Protein AF-A0A0D8XXN3-F1 (afdb_monomer_lite)

Secondary structure (DSSP, 8-state):
----S------TTSEEE-SPPTTT-PPPEEE------TT--------PPPPPTT--HHHHHHHHHHHHHHHHHHHHHHHHHHHHHHHHHHHHHHHHHHH-TTPPPPHHHHHHHHHHHHHHHHHHHHHHHHHHHHHHHT--

InterPro domains:
  IPR018796 Cytochrome c oxidase assembly factor 8 [PF10231] (43-130)
  IPR018796 Cytochrome c oxidase assembly factor 8 [PTHR31107] (9-130)

Sequence (140 aa):
MDMPEEYVRTDRRYDWVGPPHPISKIRPIKHVFCIATPYCEVQILQVTLRRVHNESDLERRYREAREDLNRWNSEFWAKHNTLFHAKKTEFIQKRKNEIGRIGQISSSDLSIFYKEFLDSQHANLMAYNKLNVNLENLND

Organism: Dictyocaulus viviparus (NCBI:txid29172)

pLDDT: mean 78.02, std 18.65, range [35.78, 97.62]

Radius of gyration: 20.74 Å; chains: 1; bounding box: 47×29×58 Å

Structure (mmCIF, N/CA/C/O backbone):
data_AF-A0A0D8XXN3-F1
#
_entry.id   AF-A0A0D8XXN3-F1
#
loop_
_atom_site.group_PDB
_atom_site.id
_atom_site.type_symbol
_atom_site.label_atom_id
_atom_site.label_alt_id
_atom_site.label_comp_id
_atom_site.label_asym_id
_atom_site.label_entity_id
_atom_site.label_seq_id
_atom_site.pdbx_PDB_ins_code
_atom_site.Cartn_x
_atom_site.Cartn_y
_atom_site.Cartn_z
_atom_site.occupancy
_atom_site.B_iso_or_equiv
_atom_site.auth_seq_id
_atom_site.auth_comp_id
_atom_site.auth_asym_id
_atom_site.auth_atom_id
_atom_site.pdbx_PDB_model_num
ATOM 1 N N . MET A 1 1 ? -19.001 23.094 -6.187 1.00 35.78 1 MET A N 1
ATOM 2 C CA . MET A 1 1 ? -18.955 23.188 -7.660 1.00 35.78 1 MET A CA 1
ATOM 3 C C . MET A 1 1 ? -18.214 21.942 -8.101 1.00 35.78 1 MET A C 1
ATOM 5 O O . MET A 1 1 ? -16.993 21.955 -8.168 1.00 35.78 1 MET A O 1
ATOM 9 N N . ASP A 1 2 ? -18.950 20.834 -8.191 1.00 44.00 2 ASP A N 1
ATOM 10 C CA . ASP A 1 2 ? -18.390 19.505 -8.430 1.00 44.00 2 ASP A CA 1
ATOM 11 C C . ASP A 1 2 ? -18.136 19.336 -9.923 1.00 44.00 2 ASP A C 1
ATOM 13 O O . ASP A 1 2 ? -19.064 19.332 -10.731 1.00 44.00 2 ASP A O 1
ATOM 17 N N . MET A 1 3 ? -16.859 19.258 -10.284 1.00 39.09 3 MET A N 1
ATOM 18 C CA . MET A 1 3 ? -16.436 18.870 -11.622 1.00 39.09 3 MET A CA 1
ATOM 19 C C . MET A 1 3 ? -16.564 17.345 -11.720 1.00 39.09 3 MET A C 1
ATOM 21 O O . MET A 1 3 ? -15.907 16.659 -10.933 1.00 39.09 3 MET A O 1
ATOM 25 N N . PRO A 1 4 ? -17.384 16.794 -12.632 1.00 43.84 4 PRO A N 1
ATOM 26 C CA . PRO A 1 4 ? -17.413 15.353 -12.846 1.00 43.84 4 PRO A CA 1
ATOM 27 C C . PRO A 1 4 ? -16.017 14.877 -13.280 1.00 43.84 4 PRO A C 1
ATOM 29 O O . PRO A 1 4 ? -15.350 15.553 -14.060 1.00 43.84 4 PRO A O 1
ATOM 32 N N . GLU A 1 5 ? -15.573 13.723 -12.768 1.00 48.22 5 GLU A N 1
ATOM 33 C CA . GLU A 1 5 ? -14.243 13.104 -12.980 1.00 48.22 5 GLU A CA 1
ATOM 34 C C . GLU A 1 5 ? -13.915 12.752 -14.449 1.00 48.22 5 GLU A C 1
ATOM 36 O O . GLU A 1 5 ? -12.906 12.109 -14.747 1.00 48.22 5 GLU A O 1
ATOM 41 N N . GLU A 1 6 ? -14.747 13.178 -15.390 1.00 57.59 6 GLU A N 1
ATOM 42 C CA . GLU A 1 6 ? -14.682 12.817 -16.791 1.00 57.59 6 GLU A CA 1
ATOM 43 C C . GLU A 1 6 ? -14.065 13.964 -17.605 1.00 57.59 6 GLU A 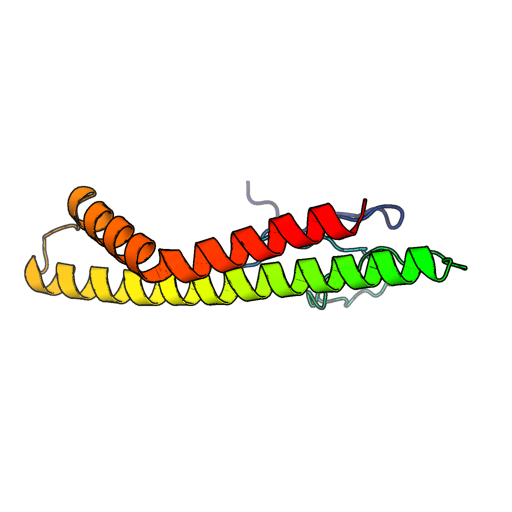C 1
ATOM 45 O O . GLU A 1 6 ? -14.514 15.106 -17.554 1.00 57.59 6 GLU A O 1
ATOM 50 N N . TYR A 1 7 ? -13.041 13.628 -18.396 1.00 50.38 7 TYR A N 1
ATOM 51 C CA . TYR A 1 7 ? -12.328 14.480 -19.362 1.00 50.38 7 TYR A CA 1
ATOM 52 C C . TYR A 1 7 ? -11.167 15.346 -18.850 1.00 50.38 7 TYR A C 1
ATOM 54 O O . TYR A 1 7 ? -11.062 16.534 -19.159 1.00 50.38 7 TYR A O 1
ATOM 62 N N . VAL A 1 8 ? -10.152 14.710 -18.257 1.00 49.44 8 VAL 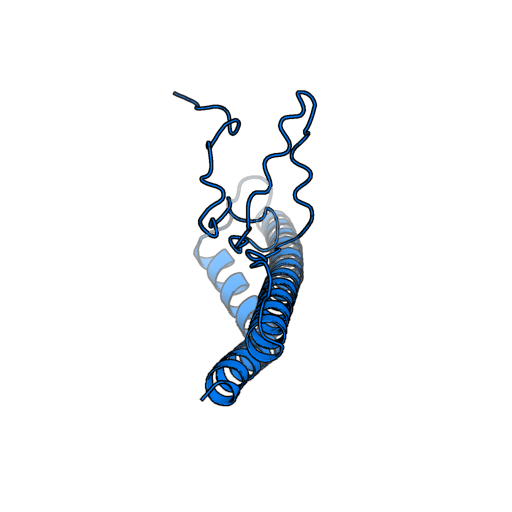A N 1
ATOM 63 C CA . VAL A 1 8 ? -8.780 15.211 -18.451 1.00 49.44 8 VAL A CA 1
ATOM 64 C C . VAL A 1 8 ? -8.332 14.808 -19.861 1.00 49.44 8 VAL A C 1
ATOM 66 O O . VAL A 1 8 ? -8.003 13.648 -20.111 1.00 49.44 8 VAL A O 1
ATOM 69 N N . ARG A 1 9 ? -8.332 15.756 -20.812 1.00 49.81 9 ARG A N 1
ATOM 70 C CA . ARG A 1 9 ? -7.666 15.566 -22.114 1.00 49.81 9 ARG A CA 1
ATOM 71 C C . ARG A 1 9 ? -6.161 15.465 -21.873 1.00 49.81 9 ARG A C 1
ATOM 73 O O . ARG A 1 9 ? -5.491 16.472 -21.675 1.00 49.81 9 ARG A O 1
ATOM 80 N N . THR A 1 10 ? -5.647 14.247 -21.872 1.00 54.12 10 THR A N 1
ATOM 81 C CA . THR A 1 10 ? -4.233 13.952 -21.646 1.00 54.12 10 THR A CA 1
ATOM 82 C C . THR A 1 10 ? -3.489 13.884 -22.982 1.00 54.12 10 THR A C 1
ATOM 84 O O . THR A 1 10 ? -3.934 13.259 -23.946 1.00 54.12 10 THR A O 1
ATOM 87 N N . ASP A 1 11 ? -2.367 14.597 -23.067 1.00 56.59 11 ASP A N 1
ATOM 88 C CA . ASP A 1 11 ? -1.477 14.602 -24.232 1.00 56.59 11 ASP A CA 1
ATOM 89 C C . ASP A 1 11 ? -0.792 13.235 -24.373 1.00 56.59 11 ASP A C 1
ATOM 91 O O . ASP A 1 11 ? -0.103 12.781 -23.463 1.00 56.59 11 ASP A O 1
ATOM 95 N N . ARG A 1 12 ? -0.912 12.595 -25.537 1.00 61.28 12 ARG A N 1
ATOM 96 C CA . ARG A 1 12 ? -0.299 11.283 -25.817 1.00 61.28 12 ARG A CA 1
ATOM 97 C C . ARG A 1 12 ? 1.233 11.309 -25.877 1.00 61.28 12 ARG A C 1
ATOM 99 O O . ARG A 1 12 ? 1.850 10.285 -26.141 1.00 61.28 12 ARG A O 1
ATOM 106 N N . ARG A 1 13 ? 1.865 12.475 -25.734 1.00 63.22 13 ARG A N 1
ATOM 107 C CA . ARG A 1 13 ? 3.327 12.620 -25.795 1.00 63.22 13 ARG A CA 1
ATOM 108 C C . ARG A 1 13 ? 4.025 12.341 -24.467 1.00 63.22 13 ARG A C 1
ATOM 110 O O . ARG A 1 13 ? 5.227 12.069 -24.480 1.00 63.22 13 ARG A O 1
ATOM 117 N N . TYR A 1 14 ? 3.293 12.382 -23.356 1.00 67.94 14 TYR A N 1
ATOM 118 C CA . TYR A 1 14 ? 3.861 12.333 -22.011 1.00 67.94 14 TYR A CA 1
ATOM 119 C C . TYR A 1 14 ? 3.208 11.248 -21.158 1.00 67.94 14 TYR A C 1
ATOM 121 O O . TYR A 1 14 ? 2.054 10.877 -21.373 1.00 67.94 14 TYR A O 1
ATOM 129 N N . ASP A 1 15 ? 3.963 10.753 -20.181 1.00 77.12 15 ASP A N 1
ATOM 130 C CA . ASP A 1 15 ? 3.414 9.928 -19.114 1.00 77.12 15 ASP A CA 1
ATOM 131 C C . ASP A 1 15 ? 2.633 10.809 -18.136 1.00 77.12 15 ASP A C 1
ATOM 133 O O . ASP A 1 15 ? 3.075 11.891 -17.742 1.00 77.12 15 ASP A O 1
ATOM 137 N N . TRP A 1 16 ? 1.464 10.329 -17.733 1.00 73.25 16 TRP A N 1
ATOM 138 C CA . TRP A 1 16 ? 0.543 11.038 -16.858 1.00 73.25 16 TRP A CA 1
ATOM 139 C C . TRP A 1 16 ? 0.467 10.375 -15.498 1.00 73.25 16 TRP A C 1
ATOM 141 O O . TRP A 1 16 ? 0.362 9.155 -15.381 1.00 73.25 16 TRP A O 1
ATOM 151 N N . VAL A 1 17 ? 0.439 11.196 -14.455 1.00 80.56 17 VAL A N 1
ATOM 152 C CA . VAL A 1 17 ? 0.146 10.739 -13.100 1.00 80.56 17 VAL A CA 1
ATOM 153 C C . VAL A 1 17 ? -1.369 10.756 -12.911 1.00 80.56 17 VAL A C 1
ATOM 155 O O . VAL A 1 17 ? -1.990 11.816 -12.863 1.00 80.56 17 VAL A O 1
ATOM 158 N N . GLY A 1 18 ? -1.969 9.570 -12.833 1.00 74.31 18 GLY A N 1
ATOM 159 C CA . GLY A 1 18 ? -3.409 9.403 -12.667 1.00 74.31 18 GLY A CA 1
ATOM 160 C C . GLY A 1 18 ? -3.921 9.757 -11.262 1.00 74.31 18 GLY A C 1
ATOM 161 O O . GLY A 1 18 ? -3.135 10.030 -10.342 1.00 74.31 18 GLY A O 1
ATOM 162 N N . PRO A 1 19 ? -5.253 9.730 -11.065 1.00 80.88 19 PRO A N 1
ATOM 163 C CA . PRO A 1 19 ? -5.847 9.855 -9.739 1.00 80.88 19 PRO A CA 1
ATOM 164 C C . PRO A 1 19 ? -5.334 8.743 -8.806 1.00 80.88 19 PRO A C 1
ATOM 166 O O . PRO A 1 19 ? -4.949 7.667 -9.276 1.00 80.88 19 PRO A O 1
ATOM 169 N N . PRO A 1 20 ? -5.295 8.986 -7.484 1.00 85.12 20 PRO A N 1
ATOM 170 C CA . PRO A 1 20 ? -4.824 7.993 -6.527 1.00 85.12 20 PRO A CA 1
ATOM 171 C C . PRO A 1 20 ? -5.689 6.731 -6.597 1.00 85.12 20 PRO A C 1
ATOM 173 O O . PRO A 1 20 ? -6.916 6.804 -6.577 1.00 85.12 20 PRO A O 1
ATOM 176 N N . HIS A 1 21 ? -5.051 5.564 -6.650 1.00 84.75 21 HIS A N 1
ATOM 177 C CA . HIS A 1 21 ? -5.766 4.295 -6.694 1.00 84.75 21 HIS A CA 1
ATOM 178 C C . HIS A 1 21 ? -6.618 4.103 -5.417 1.00 84.75 21 HIS A C 1
ATOM 180 O O . HIS A 1 21 ? -6.130 4.377 -4.317 1.00 84.75 21 HIS A O 1
ATOM 186 N N . PRO A 1 22 ? -7.872 3.616 -5.505 1.00 87.19 22 PRO A N 1
ATOM 187 C CA . PRO A 1 22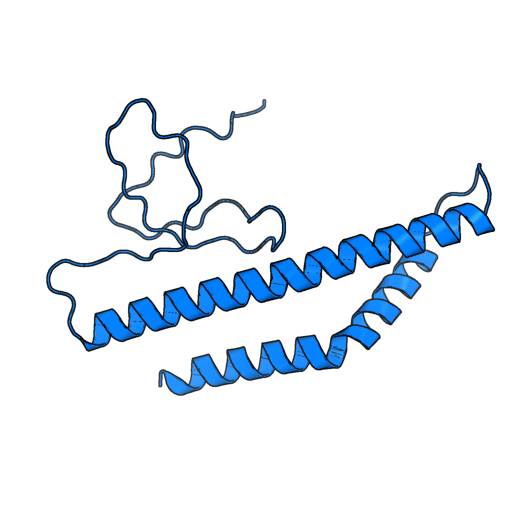 ? -8.818 3.636 -4.386 1.00 87.19 22 PRO A CA 1
ATOM 188 C C . PRO A 1 22 ? -8.354 2.861 -3.147 1.00 87.19 22 PRO A C 1
ATOM 190 O O . PRO A 1 22 ? -8.707 3.256 -2.037 1.00 87.19 22 PRO A O 1
ATOM 193 N N . ILE A 1 23 ? -7.538 1.815 -3.312 1.00 89.06 23 ILE A N 1
ATOM 194 C CA . ILE A 1 23 ? -7.055 0.970 -2.205 1.00 89.06 23 ILE A CA 1
ATOM 195 C C . ILE A 1 23 ? -5.614 1.333 -1.825 1.00 89.06 23 ILE A C 1
ATOM 197 O O . ILE A 1 23 ? -5.370 1.837 -0.733 1.00 89.06 23 ILE A O 1
ATOM 201 N N . SER A 1 24 ? -4.652 1.124 -2.729 1.00 88.69 24 SER A N 1
ATOM 202 C CA . SER A 1 24 ? -3.231 1.435 -2.490 1.00 88.69 24 SER A CA 1
ATOM 203 C C . SER A 1 24 ? -2.919 2.918 -2.274 1.00 88.69 24 SER A C 1
ATOM 205 O O . SER A 1 24 ? -1.888 3.226 -1.690 1.00 88.69 24 SER A O 1
ATOM 207 N N . LYS A 1 25 ? -3.776 3.846 -2.726 1.00 90.19 25 LYS A N 1
ATOM 208 C CA . LYS A 1 25 ? -3.566 5.311 -2.701 1.00 90.19 25 LYS A CA 1
ATOM 209 C C . LYS A 1 25 ? -2.348 5.811 -3.487 1.00 90.19 25 LYS A C 1
ATOM 211 O O . LYS A 1 25 ? -2.163 7.020 -3.609 1.00 90.19 25 LYS A O 1
ATOM 216 N N . ILE A 1 26 ? -1.576 4.909 -4.092 1.00 87.25 26 ILE A N 1
ATOM 217 C CA . ILE A 1 26 ? -0.490 5.240 -5.010 1.00 87.25 26 ILE A CA 1
ATOM 218 C C . ILE A 1 26 ? -1.081 5.779 -6.311 1.00 87.25 26 ILE A C 1
ATOM 220 O O . ILE A 1 26 ? -2.093 5.281 -6.815 1.00 87.25 26 ILE A O 1
ATOM 224 N N . ARG A 1 27 ? -0.455 6.829 -6.845 1.00 84.00 27 ARG A N 1
ATOM 225 C CA . ARG A 1 27 ? -0.840 7.404 -8.131 1.00 84.00 27 ARG A CA 1
ATOM 226 C C . ARG A 1 27 ? -0.191 6.590 -9.252 1.00 84.00 27 ARG A C 1
ATOM 228 O O . ARG A 1 27 ? 1.036 6.511 -9.292 1.00 84.00 27 ARG A O 1
ATOM 235 N N . PRO A 1 28 ? -0.976 5.976 -10.149 1.00 80.06 28 PRO A N 1
ATOM 236 C CA . PRO A 1 28 ? -0.421 5.221 -11.257 1.00 80.06 28 PRO A CA 1
ATOM 237 C C . PRO A 1 28 ? 0.181 6.178 -12.287 1.00 80.06 28 PRO A C 1
ATOM 239 O O . PRO A 1 28 ? -0.445 7.177 -12.646 1.00 80.06 28 PRO A O 1
ATOM 242 N N . ILE A 1 29 ? 1.365 5.846 -12.794 1.00 79.88 29 ILE A N 1
ATOM 243 C CA . ILE A 1 29 ? 1.946 6.514 -13.960 1.00 79.88 29 ILE A CA 1
ATOM 244 C C . ILE A 1 29 ? 1.450 5.775 -15.199 1.00 79.88 29 ILE A C 1
ATOM 246 O O . ILE A 1 29 ? 1.656 4.572 -15.334 1.00 79.88 29 ILE A O 1
ATOM 250 N N . LYS A 1 30 ? 0.741 6.468 -16.080 1.00 73.25 30 LYS A N 1
ATOM 251 C CA . LYS A 1 30 ? 0.121 5.863 -17.253 1.00 73.25 30 LYS A CA 1
ATOM 252 C C . LYS A 1 30 ? 0.446 6.649 -18.498 1.00 73.25 30 LYS A C 1
ATOM 254 O O . LYS A 1 30 ? 0.366 7.873 -18.517 1.00 73.25 30 LYS A O 1
ATOM 259 N N . HIS A 1 31 ? 0.662 5.920 -19.571 1.00 67.12 31 HIS A N 1
ATOM 260 C CA . HIS A 1 31 ? 0.583 6.446 -20.908 1.00 67.12 31 HIS A CA 1
ATOM 261 C C . HIS A 1 31 ? -0.857 6.359 -21.401 1.00 67.12 31 HIS A C 1
ATOM 263 O O . HIS A 1 31 ? -1.454 5.281 -21.424 1.00 67.12 31 HIS A O 1
ATOM 269 N N . VAL A 1 32 ? -1.435 7.493 -21.791 1.00 57.62 32 VAL A N 1
ATOM 270 C CA . VAL A 1 32 ? -2.814 7.506 -22.274 1.00 57.62 32 VAL A CA 1
ATOM 271 C C . VAL A 1 32 ? -2.831 7.227 -23.768 1.00 57.62 32 VAL A C 1
ATOM 273 O O . VAL A 1 32 ? -2.451 8.056 -24.594 1.00 57.62 32 VAL A O 1
ATOM 276 N N . PHE A 1 33 ? -3.321 6.042 -24.122 1.00 49.28 33 PHE A N 1
ATOM 277 C CA . PHE A 1 33 ? -3.671 5.713 -25.492 1.00 49.28 33 PHE A CA 1
ATOM 278 C C . PHE A 1 33 ? -5.135 6.099 -25.722 1.00 49.28 33 PHE A C 1
ATOM 280 O O . PHE A 1 33 ? -6.043 5.308 -25.482 1.00 49.28 33 PHE A O 1
ATOM 287 N N . CYS A 1 34 ? -5.397 7.338 -26.150 1.00 41.94 34 CYS A N 1
ATOM 288 C CA . CYS A 1 34 ? -6.753 7.684 -26.575 1.00 41.94 34 CYS A CA 1
ATOM 289 C C . CYS A 1 34 ? -7.040 6.954 -27.894 1.00 41.94 34 CYS A C 1
ATOM 291 O O . CYS A 1 34 ? -6.638 7.408 -28.963 1.00 41.94 34 CYS A O 1
ATOM 293 N N . ILE A 1 35 ? -7.751 5.836 -27.859 1.00 41.78 35 ILE A N 1
ATOM 294 C CA . ILE A 1 35 ? -8.487 5.395 -29.044 1.00 41.78 35 ILE A CA 1
ATOM 295 C C . ILE A 1 35 ? -9.711 6.301 -29.102 1.00 41.78 35 ILE A C 1
ATOM 297 O O . ILE A 1 35 ? -10.426 6.440 -28.113 1.00 41.78 35 ILE A O 1
ATOM 301 N N . ALA A 1 36 ? -9.907 7.002 -30.214 1.00 41.09 36 ALA A N 1
ATOM 302 C CA . ALA A 1 36 ? -11.099 7.813 -30.421 1.00 41.09 36 ALA A CA 1
ATOM 303 C C . ALA A 1 36 ? -12.297 6.872 -30.618 1.00 41.09 36 ALA A C 1
ATOM 305 O O . ALA A 1 36 ? -12.723 6.631 -31.740 1.00 41.09 36 ALA A O 1
ATOM 306 N N . THR A 1 37 ? -12.793 6.280 -29.536 1.00 44.12 37 THR A N 1
ATOM 307 C CA . THR A 1 37 ? -13.996 5.449 -29.545 1.00 44.12 37 THR A CA 1
ATOM 308 C C . THR A 1 37 ? -14.983 6.001 -28.520 1.00 44.12 37 THR A C 1
ATOM 310 O O . THR A 1 37 ? -14.599 6.188 -27.364 1.00 44.12 37 THR A O 1
ATOM 313 N N . PRO A 1 38 ? -16.245 6.248 -28.910 1.00 47.22 38 PRO A N 1
ATOM 314 C CA . PRO A 1 38 ? -17.237 6.949 -28.088 1.00 47.22 38 PRO A CA 1
ATOM 315 C C . PRO A 1 38 ? -17.748 6.155 -26.870 1.00 47.22 38 PRO A C 1
ATOM 317 O O . PRO A 1 38 ? -18.549 6.680 -26.110 1.00 47.22 38 PRO A O 1
ATOM 320 N N . TYR A 1 39 ? -17.274 4.920 -26.668 1.00 50.47 39 TYR A N 1
ATOM 321 C CA . TYR A 1 39 ? -17.654 4.020 -25.570 1.00 50.47 39 TYR A CA 1
ATOM 322 C C . TYR A 1 39 ? -16.445 3.508 -24.772 1.00 50.47 39 TYR A C 1
ATOM 324 O O . TYR A 1 39 ? -16.465 2.397 -24.249 1.00 50.47 39 TYR A O 1
ATOM 332 N N . CYS A 1 40 ? -15.354 4.277 -24.698 1.00 45.97 40 CYS A N 1
ATOM 333 C CA . CYS A 1 40 ? -14.231 3.907 -23.839 1.00 45.97 40 CYS A CA 1
ATOM 334 C C . CYS A 1 40 ? -14.609 4.183 -22.378 1.00 45.97 40 CYS A C 1
ATOM 336 O O . CYS A 1 40 ? -14.235 5.211 -21.815 1.00 45.97 40 CYS A O 1
ATOM 338 N N . GLU A 1 41 ? -15.374 3.274 -21.767 1.00 44.25 41 GLU A N 1
ATOM 339 C CA . GLU A 1 41 ? -15.337 3.135 -20.316 1.00 44.25 41 GLU A CA 1
ATOM 340 C C . GLU A 1 41 ? -13.866 3.014 -19.941 1.00 44.25 41 GLU A C 1
ATOM 342 O O . GLU A 1 41 ? -13.146 2.155 -20.459 1.00 44.25 41 GLU A O 1
ATOM 347 N N . VAL A 1 42 ? -13.400 3.937 -19.104 1.00 46.16 42 VAL A N 1
ATOM 348 C CA . VAL A 1 42 ? -12.008 4.023 -18.683 1.00 46.16 42 VAL A CA 1
ATOM 349 C C . VAL A 1 42 ? -11.745 2.851 -17.746 1.00 46.16 42 VAL A C 1
ATOM 351 O O . VAL A 1 42 ? -11.656 2.998 -16.530 1.00 46.16 42 VAL A O 1
ATOM 354 N N . GLN A 1 43 ? -11.657 1.645 -18.297 1.00 42.44 43 GLN A N 1
ATOM 355 C CA . GLN A 1 43 ? -11.179 0.498 -17.566 1.00 42.44 43 GLN A CA 1
ATOM 356 C C . GLN A 1 43 ? -9.727 0.832 -17.247 1.00 42.44 43 GLN A C 1
ATOM 358 O O . GLN A 1 43 ? -8.874 0.919 -18.130 1.00 42.44 43 GLN A O 1
ATOM 363 N N . ILE A 1 44 ? -9.470 1.146 -15.976 1.00 46.75 44 ILE A N 1
ATOM 364 C CA . ILE A 1 44 ? -8.145 1.431 -15.426 1.00 46.75 44 ILE A CA 1
ATOM 365 C C . ILE A 1 44 ? -7.364 0.113 -15.451 1.00 46.75 44 ILE A C 1
ATOM 367 O O . ILE A 1 44 ? -7.092 -0.498 -14.425 1.00 46.75 44 ILE A O 1
ATOM 371 N N . LEU A 1 45 ? -7.029 -0.354 -16.646 1.00 42.88 45 LEU A N 1
ATOM 372 C CA . LEU A 1 45 ? -6.252 -1.549 -16.849 1.00 42.88 45 LEU A CA 1
ATOM 373 C C . LEU A 1 45 ? -4.833 -1.100 -17.181 1.00 42.88 45 LEU A C 1
ATOM 375 O O . LEU A 1 45 ? -4.536 -0.624 -18.268 1.00 42.88 45 LEU A O 1
ATOM 379 N N . GLN A 1 46 ? -3.988 -1.257 -16.168 1.00 51.44 46 GLN A N 1
ATOM 380 C CA . GLN A 1 46 ? -2.532 -1.289 -16.240 1.00 51.44 46 GLN A CA 1
ATOM 381 C C . GLN A 1 46 ? -1.784 0.053 -16.326 1.00 51.44 46 GLN A C 1
ATOM 383 O O . GLN A 1 46 ? -2.102 0.996 -17.045 1.00 51.44 46 GLN A O 1
ATOM 388 N N . VAL A 1 47 ? -0.748 0.107 -15.489 1.00 61.12 47 VAL A N 1
ATOM 389 C CA . VAL A 1 47 ? 0.283 1.140 -15.381 1.00 61.12 47 VAL A CA 1
ATOM 390 C C . VAL A 1 47 ? 1.277 0.900 -16.518 1.00 61.12 47 VAL A C 1
ATOM 392 O O . VAL A 1 47 ? 2.349 0.352 -16.293 1.00 61.12 47 VAL A O 1
ATOM 395 N N . THR A 1 48 ? 0.883 1.172 -17.761 1.00 67.81 48 THR A N 1
ATOM 396 C CA . THR A 1 48 ? 1.792 1.055 -18.911 1.00 67.81 48 THR A CA 1
ATOM 397 C C . THR A 1 48 ? 2.468 2.392 -19.155 1.00 67.81 48 THR A C 1
ATOM 399 O O . THR A 1 48 ? 1.770 3.400 -19.286 1.00 67.81 48 THR A O 1
ATOM 402 N N . LEU A 1 49 ? 3.797 2.410 -19.235 1.00 78.69 49 LEU A N 1
ATOM 403 C CA . LEU A 1 49 ? 4.559 3.596 -19.624 1.00 78.69 49 LEU A CA 1
ATOM 404 C C . LEU A 1 49 ? 4.535 3.767 -21.145 1.00 78.69 49 LEU A C 1
ATOM 406 O O . LEU A 1 49 ? 4.167 2.853 -21.894 1.00 78.69 49 LEU A O 1
ATOM 410 N N . ARG A 1 50 ? 4.920 4.955 -21.620 1.00 78.00 50 ARG A N 1
ATOM 411 C CA . ARG A 1 50 ? 4.998 5.237 -23.053 1.00 78.00 50 ARG A CA 1
ATOM 412 C C . ARG A 1 50 ? 5.898 4.225 -23.758 1.00 78.00 50 ARG A C 1
ATOM 414 O O . ARG A 1 50 ? 7.058 4.053 -23.398 1.00 78.00 50 ARG A O 1
ATOM 421 N N . ARG A 1 51 ? 5.375 3.605 -24.818 1.00 78.44 51 ARG A N 1
ATOM 422 C CA . ARG A 1 51 ? 6.155 2.760 -25.732 1.00 78.44 51 ARG A CA 1
ATOM 423 C C . ARG A 1 51 ? 6.621 3.599 -26.912 1.00 78.44 51 ARG A C 1
ATOM 425 O O . ARG A 1 51 ? 5.798 4.172 -27.627 1.00 78.44 51 ARG A O 1
ATOM 432 N N . VAL A 1 52 ? 7.933 3.699 -27.092 1.00 76.19 52 VAL A N 1
ATOM 433 C CA . VAL A 1 52 ? 8.539 4.426 -28.211 1.00 76.19 52 VAL A CA 1
ATOM 434 C C . VAL A 1 52 ? 8.689 3.470 -29.396 1.00 76.19 52 VAL A C 1
ATOM 436 O O . VAL A 1 52 ? 9.040 2.303 -29.228 1.00 76.19 52 VAL A O 1
ATOM 439 N N . HIS A 1 53 ? 8.391 3.944 -30.609 1.00 72.62 53 HIS A N 1
ATOM 440 C CA . HIS A 1 53 ? 8.666 3.168 -31.817 1.00 72.62 53 HIS A CA 1
ATOM 441 C C . HIS A 1 53 ? 10.182 3.028 -31.992 1.00 72.62 53 HIS A C 1
ATOM 443 O O . HIS A 1 53 ? 10.890 4.028 -31.928 1.00 72.62 53 HIS A O 1
ATOM 449 N N . ASN A 1 54 ? 10.655 1.803 -32.237 1.00 81.81 54 ASN A N 1
ATOM 450 C CA . ASN A 1 54 ? 12.079 1.455 -32.314 1.00 81.81 54 ASN A CA 1
ATOM 451 C C . ASN A 1 54 ? 12.847 1.643 -30.991 1.00 81.81 54 ASN A C 1
ATOM 453 O O . ASN A 1 54 ? 14.009 2.039 -31.023 1.00 81.81 54 ASN A O 1
ATOM 457 N N . GLU A 1 55 ? 12.212 1.362 -29.843 1.00 84.50 55 GLU A N 1
ATOM 458 C CA . GLU A 1 55 ? 12.928 1.328 -28.560 1.00 84.50 55 GLU A CA 1
ATOM 459 C C . GLU A 1 55 ? 14.120 0.357 -28.628 1.00 84.50 55 GLU A C 1
ATOM 461 O O . GLU A 1 55 ? 13.998 -0.780 -29.106 1.00 84.50 55 GLU A O 1
ATOM 466 N N . SER A 1 56 ? 15.271 0.815 -28.141 1.00 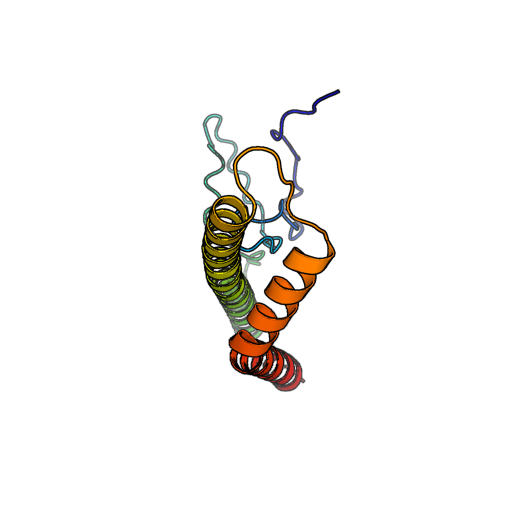90.25 56 SER A N 1
ATOM 467 C CA . SER A 1 56 ? 1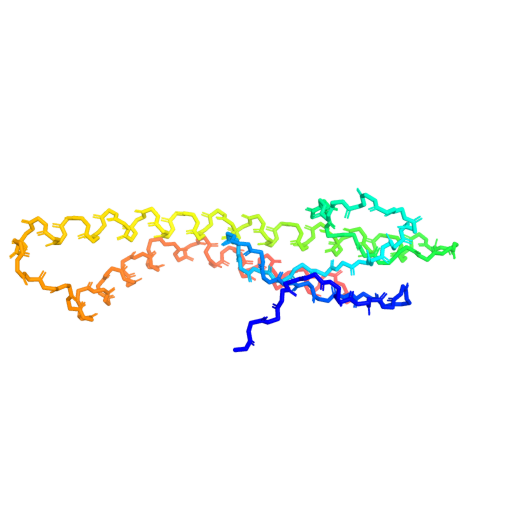6.441 -0.028 -27.916 1.00 90.25 56 SER A CA 1
ATOM 468 C C . SER A 1 56 ? 16.110 -1.121 -26.897 1.00 90.25 56 SER A C 1
ATOM 470 O O . SER A 1 56 ? 15.257 -0.947 -26.023 1.00 90.25 56 SER A O 1
ATOM 472 N N . ASP A 1 57 ? 16.820 -2.247 -26.951 1.00 90.06 57 ASP A N 1
ATOM 473 C CA . ASP A 1 57 ? 16.656 -3.324 -25.969 1.00 90.06 57 ASP A CA 1
ATOM 474 C C . ASP A 1 57 ? 16.890 -2.839 -24.531 1.00 90.06 57 ASP A C 1
ATOM 476 O O . ASP A 1 57 ? 16.230 -3.309 -23.605 1.00 90.06 57 ASP A O 1
ATOM 480 N N . LEU A 1 58 ? 17.791 -1.869 -24.339 1.00 87.62 58 LEU A N 1
ATOM 481 C CA . LEU A 1 58 ? 18.035 -1.260 -23.031 1.00 87.62 58 LEU A CA 1
ATOM 482 C C . LEU A 1 58 ? 16.841 -0.414 -22.565 1.00 87.62 58 LEU A C 1
ATOM 484 O O . LEU A 1 58 ? 16.405 -0.544 -21.422 1.00 87.62 58 LEU A O 1
ATOM 488 N N . GLU A 1 59 ? 16.283 0.412 -23.452 1.00 83.50 59 GLU A N 1
ATOM 489 C CA . GLU A 1 59 ? 15.113 1.252 -23.159 1.00 83.50 59 GLU A CA 1
ATOM 490 C C . GLU A 1 59 ? 13.893 0.394 -22.812 1.00 83.50 59 GLU A C 1
ATOM 492 O O . GLU A 1 59 ? 13.185 0.682 -21.845 1.00 83.50 59 GLU A O 1
ATOM 497 N N . ARG A 1 60 ? 13.695 -0.711 -23.543 1.00 85.31 60 ARG A N 1
ATOM 498 C CA . ARG A 1 60 ? 12.650 -1.699 -23.258 1.00 85.31 60 ARG A CA 1
ATOM 499 C C . ARG A 1 60 ? 12.794 -2.294 -21.864 1.00 85.31 60 ARG A C 1
ATOM 501 O O . ARG A 1 60 ? 11.836 -2.266 -21.095 1.00 85.31 60 ARG A O 1
ATOM 508 N N . ARG A 1 61 ? 13.986 -2.802 -21.530 1.00 88.00 61 ARG A N 1
ATOM 509 C CA . ARG A 1 61 ? 14.270 -3.409 -20.217 1.00 88.00 61 ARG A CA 1
ATOM 510 C C . ARG A 1 61 ? 14.039 -2.418 -19.084 1.00 88.00 61 ARG A C 1
ATOM 512 O O . ARG A 1 61 ? 13.437 -2.772 -18.077 1.00 88.00 61 ARG A O 1
ATOM 519 N N . TYR A 1 62 ? 14.470 -1.172 -19.265 1.00 86.06 62 TYR A N 1
ATOM 520 C CA . TYR A 1 62 ? 14.247 -0.111 -18.290 1.00 86.06 62 TYR A CA 1
ATOM 521 C C . TYR A 1 62 ? 12.755 0.197 -18.101 1.00 86.06 62 TYR A C 1
ATOM 523 O O . TYR A 1 62 ? 12.272 0.297 -16.971 1.00 86.06 62 TYR A O 1
ATOM 531 N N . ARG A 1 63 ? 12.000 0.309 -19.202 1.00 86.81 63 ARG A N 1
ATOM 532 C CA . ARG A 1 63 ? 10.548 0.523 -19.168 1.00 86.81 63 ARG A CA 1
ATOM 533 C C . ARG A 1 63 ? 9.841 -0.610 -18.423 1.00 86.81 63 ARG A C 1
ATOM 535 O O . ARG A 1 63 ? 9.037 -0.337 -17.536 1.00 86.81 63 ARG A O 1
ATOM 542 N N . GLU A 1 64 ? 10.156 -1.858 -18.753 1.00 86.50 64 GLU A N 1
ATOM 543 C CA . GLU A 1 64 ? 9.567 -3.050 -18.130 1.00 86.50 64 GLU A CA 1
ATOM 544 C C . GLU A 1 64 ? 9.898 -3.134 -16.639 1.00 86.50 64 GLU A C 1
ATOM 546 O O . GLU A 1 64 ? 8.983 -3.264 -15.827 1.00 86.50 64 GLU A O 1
ATOM 551 N N . ALA A 1 65 ? 11.161 -2.920 -16.260 1.00 87.06 65 ALA A N 1
ATOM 552 C CA . ALA A 1 65 ? 11.574 -2.886 -14.858 1.00 87.06 65 ALA A CA 1
ATOM 553 C C . ALA A 1 65 ? 10.823 -1.809 -14.053 1.00 87.06 65 ALA A C 1
ATOM 555 O O . ALA A 1 65 ? 10.418 -2.042 -12.913 1.00 87.06 65 ALA A O 1
ATOM 556 N N . ARG A 1 66 ? 10.574 -0.633 -14.645 1.00 86.25 66 ARG A N 1
ATOM 557 C CA . ARG A 1 66 ? 9.775 0.426 -14.005 1.00 86.25 66 ARG A CA 1
ATOM 558 C C . ARG A 1 66 ? 8.297 0.074 -13.893 1.00 86.25 66 ARG A C 1
ATOM 560 O O . ARG A 1 66 ? 7.673 0.399 -12.883 1.00 86.25 66 ARG A O 1
ATOM 567 N N . GLU A 1 67 ? 7.720 -0.553 -14.912 1.00 86.12 67 GLU A N 1
ATOM 568 C CA . GLU A 1 67 ? 6.335 -1.034 -14.868 1.00 86.12 67 GLU A CA 1
ATOM 569 C C . GLU A 1 67 ? 6.160 -2.115 -13.790 1.00 86.12 67 GLU A C 1
ATOM 571 O O . GLU A 1 67 ? 5.189 -2.063 -13.029 1.00 86.12 67 GLU A O 1
ATOM 576 N N . ASP A 1 68 ? 7.114 -3.044 -13.682 1.00 87.00 68 ASP A N 1
ATOM 577 C CA . ASP A 1 68 ? 7.171 -4.073 -12.639 1.00 87.00 68 ASP A CA 1
ATOM 578 C C . ASP A 1 68 ? 7.280 -3.459 -11.243 1.00 87.00 68 ASP A C 1
ATOM 580 O O . ASP A 1 68 ? 6.476 -3.785 -10.366 1.00 87.00 68 ASP A O 1
ATOM 584 N N . LEU A 1 69 ? 8.207 -2.517 -11.045 1.00 87.00 69 LEU A N 1
ATOM 585 C CA . LEU A 1 69 ? 8.374 -1.815 -9.773 1.00 87.00 69 LEU A CA 1
ATOM 586 C C . LEU A 1 69 ? 7.097 -1.070 -9.369 1.00 87.00 69 LEU A C 1
ATOM 588 O O . 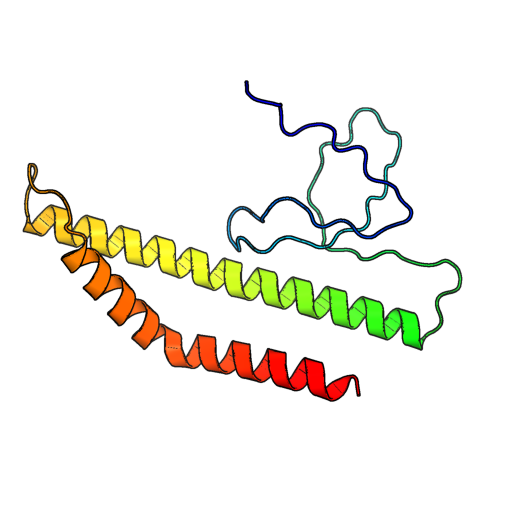LEU A 1 69 ? 6.638 -1.188 -8.233 1.00 87.00 69 LEU A O 1
ATOM 592 N N . ASN A 1 70 ? 6.485 -0.326 -10.293 1.00 86.44 70 ASN A N 1
ATOM 593 C CA . ASN A 1 70 ? 5.257 0.415 -10.009 1.00 86.44 70 ASN A CA 1
ATOM 594 C C . ASN A 1 70 ? 4.092 -0.515 -9.644 1.00 86.44 70 ASN A C 1
ATOM 596 O O . ASN A 1 70 ? 3.310 -0.203 -8.740 1.00 86.44 70 ASN A O 1
ATOM 600 N N . ARG A 1 71 ? 3.966 -1.652 -10.339 1.00 86.94 71 ARG A N 1
ATOM 601 C CA . ARG A 1 71 ? 2.964 -2.681 -10.040 1.00 86.94 71 ARG A CA 1
ATOM 602 C C . ARG A 1 71 ? 3.192 -3.272 -8.656 1.00 86.94 71 ARG A C 1
ATOM 604 O O . ARG A 1 71 ? 2.277 -3.223 -7.839 1.00 86.94 71 ARG A O 1
ATOM 611 N N . TRP A 1 72 ? 4.407 -3.732 -8.376 1.00 90.50 72 TRP A N 1
ATOM 612 C CA . TRP A 1 72 ? 4.776 -4.290 -7.078 1.00 90.50 72 TRP A CA 1
ATOM 613 C C . TRP A 1 72 ? 4.527 -3.294 -5.937 1.00 90.50 72 TRP A C 1
ATOM 615 O O . TRP A 1 72 ? 3.918 -3.641 -4.926 1.00 90.50 72 TRP A O 1
ATOM 625 N N . ASN A 1 73 ? 4.908 -2.029 -6.127 1.00 91.69 73 ASN A N 1
ATOM 626 C CA . ASN A 1 73 ? 4.675 -0.963 -5.160 1.00 91.69 73 ASN A CA 1
ATOM 627 C C . ASN A 1 73 ? 3.170 -0.763 -4.886 1.00 91.69 73 ASN A C 1
ATOM 629 O O . ASN A 1 73 ? 2.722 -0.742 -3.737 1.00 91.69 73 ASN A O 1
ATOM 633 N N . SER A 1 74 ? 2.357 -0.673 -5.942 1.00 89.25 74 SER A N 1
ATOM 634 C CA . SER A 1 74 ? 0.904 -0.543 -5.797 1.00 89.25 74 SER A CA 1
ATOM 635 C C . SER A 1 74 ? 0.278 -1.759 -5.103 1.00 89.25 74 SER A C 1
ATOM 637 O O . SER A 1 74 ? -0.571 -1.590 -4.228 1.00 89.25 74 SER A O 1
ATOM 639 N N . GLU A 1 75 ? 0.698 -2.978 -5.445 1.00 91.69 75 GLU A N 1
ATOM 640 C CA . GLU A 1 75 ? 0.220 -4.218 -4.821 1.00 91.69 75 GLU A CA 1
ATOM 641 C C . GLU A 1 75 ? 0.570 -4.287 -3.332 1.00 91.69 75 GLU A C 1
ATOM 643 O O . GLU A 1 75 ? -0.293 -4.603 -2.505 1.00 91.69 75 GLU A O 1
ATOM 648 N N . PHE A 1 76 ? 1.805 -3.927 -2.975 1.00 94.81 76 PHE A N 1
ATOM 649 C CA . PHE A 1 76 ? 2.248 -3.850 -1.588 1.00 94.81 76 PHE A CA 1
ATOM 650 C C . PHE A 1 76 ? 1.339 -2.925 -0.770 1.00 94.81 76 PHE A C 1
ATOM 652 O O . PHE A 1 76 ? 0.772 -3.346 0.245 1.00 94.81 76 PHE A O 1
ATOM 659 N N . TRP A 1 77 ? 1.130 -1.690 -1.237 1.00 94.81 77 TRP A N 1
ATOM 660 C CA . TRP A 1 77 ? 0.286 -0.723 -0.532 1.00 94.81 77 TRP A CA 1
ATOM 661 C C . TRP A 1 77 ? -1.193 -1.087 -0.562 1.00 94.81 77 TRP A C 1
ATOM 663 O O . TRP A 1 77 ? -1.899 -0.821 0.409 1.00 94.81 77 TRP A O 1
ATOM 673 N N . ALA A 1 78 ? -1.687 -1.735 -1.620 1.00 94.88 78 ALA A N 1
ATOM 674 C CA . ALA A 1 78 ? -3.056 -2.242 -1.645 1.00 94.88 78 ALA A CA 1
ATOM 675 C C . ALA A 1 78 ? -3.271 -3.262 -0.520 1.00 94.88 78 ALA A C 1
ATOM 677 O O . ALA A 1 78 ? -4.234 -3.151 0.245 1.00 94.88 78 ALA A O 1
ATOM 678 N N . LYS A 1 79 ? -2.345 -4.214 -0.372 1.00 95.81 79 LYS A N 1
ATOM 679 C CA . LYS A 1 79 ? -2.379 -5.220 0.692 1.00 95.81 79 LYS A CA 1
ATOM 680 C C . LYS A 1 79 ? -2.246 -4.582 2.077 1.00 95.81 79 LYS A C 1
ATOM 682 O O . LYS A 1 79 ? -3.047 -4.882 2.962 1.00 95.81 79 LYS A O 1
ATOM 687 N N . HIS A 1 80 ? -1.279 -3.683 2.254 1.00 96.88 80 HIS A N 1
ATOM 688 C CA . HIS A 1 80 ? -1.036 -2.999 3.525 1.00 96.88 80 HIS A CA 1
ATOM 689 C C . HIS A 1 80 ? -2.248 -2.164 3.967 1.00 96.88 80 HIS A C 1
ATOM 691 O O . HIS A 1 80 ? -2.715 -2.305 5.097 1.00 96.88 80 HIS A O 1
ATOM 697 N N . ASN A 1 81 ? -2.817 -1.359 3.065 1.00 96.75 81 ASN A N 1
ATOM 698 C CA . ASN A 1 81 ? -3.968 -0.508 3.370 1.00 96.75 81 ASN A CA 1
ATOM 699 C C . ASN A 1 81 ? -5.233 -1.329 3.635 1.00 96.75 81 ASN A C 1
ATOM 701 O O . ASN A 1 81 ? -6.010 -0.986 4.525 1.00 96.75 81 ASN A O 1
ATOM 705 N N . THR A 1 82 ? -5.428 -2.436 2.914 1.00 97.25 82 THR A N 1
ATOM 706 C CA . THR A 1 82 ? -6.539 -3.363 3.183 1.00 97.25 82 THR A CA 1
ATOM 707 C C . THR A 1 82 ? -6.451 -3.908 4.608 1.00 97.25 82 THR A C 1
ATOM 709 O O . THR A 1 82 ? -7.429 -3.851 5.356 1.00 97.25 82 THR A O 1
ATOM 712 N N . LEU A 1 83 ? -5.263 -4.366 5.019 1.00 97.50 83 LEU A N 1
ATOM 713 C CA . LEU A 1 83 ? -5.030 -4.847 6.380 1.00 97.50 83 LEU A CA 1
ATOM 714 C C . LEU A 1 83 ? -5.232 -3.736 7.420 1.00 97.50 83 LEU A C 1
ATOM 716 O O . LEU A 1 83 ? -5.896 -3.962 8.432 1.00 97.50 83 LEU A O 1
ATOM 720 N N . PHE A 1 84 ? -4.708 -2.537 7.160 1.00 97.62 84 PHE A N 1
ATOM 721 C CA . PHE A 1 84 ? -4.883 -1.371 8.023 1.00 97.62 84 PHE A CA 1
ATOM 722 C C . PHE A 1 84 ? -6.365 -1.053 8.252 1.00 97.62 84 PHE A C 1
ATOM 724 O O . PHE A 1 84 ? -6.797 -0.908 9.394 1.00 97.62 84 PHE A O 1
ATOM 731 N N . HIS A 1 85 ? -7.168 -0.986 7.186 1.00 96.94 85 HIS A N 1
ATOM 732 C CA . HIS A 1 85 ? -8.597 -0.690 7.288 1.00 96.94 85 HIS A CA 1
ATOM 733 C C . HIS A 1 85 ? -9.368 -1.784 8.031 1.00 96.94 85 HIS A C 1
ATOM 735 O O . HIS A 1 85 ? -10.226 -1.461 8.858 1.00 96.94 85 HIS A O 1
ATOM 741 N N . ALA A 1 86 ? -9.037 -3.056 7.796 1.00 97.44 86 ALA A N 1
ATOM 742 C CA . ALA A 1 86 ? -9.629 -4.175 8.522 1.00 97.44 86 ALA A CA 1
ATOM 743 C C . ALA A 1 86 ? -9.324 -4.083 10.027 1.00 97.44 86 ALA A C 1
ATOM 745 O O . ALA A 1 86 ? -10.243 -4.073 10.847 1.00 97.44 86 ALA A O 1
ATOM 746 N N . LYS A 1 87 ? -8.047 -3.909 10.392 1.00 97.56 87 LYS A N 1
ATOM 747 C CA . LYS A 1 87 ? -7.604 -3.805 11.791 1.00 97.56 87 LYS A CA 1
ATOM 748 C C . LYS A 1 87 ? -8.142 -2.563 12.494 1.00 97.56 87 LYS A C 1
ATOM 750 O O . LYS A 1 87 ? -8.554 -2.636 13.648 1.00 97.56 87 LYS A O 1
ATOM 755 N N . LYS A 1 88 ? -8.210 -1.432 11.792 1.00 96.25 88 LYS A N 1
ATOM 756 C CA . LYS A 1 88 ? -8.813 -0.202 12.313 1.00 96.25 88 LYS A CA 1
ATOM 757 C C . LYS A 1 88 ? -10.302 -0.389 12.595 1.00 96.25 88 LYS A C 1
ATOM 759 O O . LYS A 1 88 ? -10.788 0.066 13.626 1.00 96.25 88 LYS A O 1
ATOM 764 N N . THR A 1 89 ? -11.020 -1.065 11.699 1.00 96.06 89 THR A N 1
ATOM 765 C CA . THR A 1 89 ? -12.446 -1.375 11.882 1.00 96.06 89 THR A CA 1
ATOM 766 C C . THR A 1 89 ? -12.659 -2.272 13.100 1.00 96.06 89 THR A C 1
ATOM 768 O O . THR A 1 89 ? -13.500 -1.953 13.937 1.00 96.06 89 THR A O 1
ATOM 771 N N . GLU A 1 90 ? -11.852 -3.327 13.241 1.00 96.19 90 GLU A N 1
ATOM 772 C CA . GLU A 1 90 ? -11.861 -4.229 14.401 1.00 96.19 90 GLU A CA 1
ATOM 773 C C . GLU A 1 90 ? -11.615 -3.462 15.713 1.00 96.19 90 GLU A C 1
ATOM 775 O O . GLU A 1 90 ? -12.390 -3.578 16.664 1.00 96.19 90 GLU A O 1
ATOM 780 N N . PHE A 1 91 ? -10.592 -2.601 15.747 1.00 95.75 91 PHE A N 1
ATOM 781 C CA . PHE A 1 91 ? -10.269 -1.781 16.915 1.00 95.75 91 PHE A CA 1
ATOM 782 C C . PHE A 1 91 ? -11.408 -0.825 17.290 1.00 95.75 91 PHE A C 1
ATOM 784 O O . PHE A 1 91 ? -11.800 -0.741 18.454 1.00 95.75 91 PHE A O 1
ATOM 791 N N . ILE A 1 92 ? -11.977 -0.130 16.300 1.00 93.38 92 ILE A N 1
ATOM 792 C CA . ILE A 1 92 ? -13.099 0.794 16.500 1.00 93.38 92 ILE A CA 1
ATOM 793 C C . ILE A 1 92 ? -14.315 0.055 17.063 1.00 93.38 92 ILE A C 1
ATOM 795 O O . ILE A 1 92 ? -14.957 0.555 17.984 1.00 93.38 92 ILE A O 1
ATOM 799 N N . GLN A 1 93 ? -14.638 -1.123 16.528 1.00 92.75 93 GLN A N 1
ATOM 800 C CA . GLN A 1 93 ? -15.754 -1.935 17.014 1.00 92.75 93 GLN A CA 1
ATOM 801 C C . GLN A 1 93 ? -15.521 -2.390 18.457 1.00 92.75 93 GLN A C 1
ATOM 803 O O . GLN A 1 93 ? -16.399 -2.206 19.299 1.00 92.75 93 GLN A O 1
ATOM 808 N N . LYS A 1 94 ? -14.323 -2.898 18.768 1.00 92.88 94 LYS A N 1
ATOM 809 C CA . LYS A 1 94 ? -13.951 -3.306 20.127 1.00 92.88 94 LYS A CA 1
ATOM 810 C C . LYS A 1 94 ? -14.079 -2.149 21.123 1.00 92.88 94 LYS A C 1
ATOM 812 O O . LYS A 1 94 ? -14.762 -2.291 22.132 1.00 92.88 94 LYS A O 1
ATOM 817 N N . ARG A 1 95 ? -13.508 -0.981 20.809 1.00 92.00 95 ARG A N 1
ATOM 818 C CA . ARG A 1 95 ? -13.590 0.206 21.676 1.00 92.00 95 ARG A CA 1
ATOM 819 C C . ARG A 1 95 ? -15.016 0.722 21.846 1.00 92.00 95 ARG A C 1
ATOM 821 O O . ARG A 1 95 ? -15.399 1.078 22.954 1.00 92.00 95 ARG A O 1
ATOM 828 N N . LYS A 1 96 ? -15.835 0.720 20.790 1.00 90.56 96 LYS A N 1
ATOM 829 C CA . LYS A 1 96 ? -17.257 1.093 20.899 1.00 90.56 96 LYS A CA 1
ATOM 830 C C . LYS A 1 96 ? -18.033 0.166 21.836 1.00 90.56 96 LYS A C 1
ATOM 832 O O . LYS A 1 96 ? -18.900 0.640 22.565 1.00 90.56 96 LYS A O 1
ATOM 837 N N . ASN A 1 97 ? -17.710 -1.126 21.848 1.00 89.88 97 ASN A N 1
ATOM 838 C CA . ASN A 1 97 ? -18.334 -2.082 22.763 1.00 89.88 97 ASN A CA 1
ATOM 839 C C . ASN A 1 97 ? -17.920 -1.836 24.226 1.00 89.88 97 ASN A C 1
ATOM 841 O O . ASN A 1 97 ? -18.749 -1.997 25.115 1.00 89.88 97 ASN A O 1
ATOM 845 N N . GLU A 1 98 ? -16.675 -1.414 24.471 1.00 89.62 98 GLU A N 1
ATOM 846 C CA . GLU A 1 98 ? -16.156 -1.099 25.814 1.00 89.62 98 GLU A CA 1
ATOM 847 C C . GLU A 1 98 ? -16.733 0.208 26.386 1.00 89.62 98 GLU A C 1
ATOM 849 O O . GLU A 1 98 ? -17.086 0.267 27.561 1.00 89.62 98 GLU A O 1
ATOM 854 N N . ILE A 1 99 ? -16.837 1.258 25.566 1.00 86.38 99 ILE A N 1
ATOM 855 C CA . ILE A 1 99 ? -17.255 2.600 26.012 1.00 86.38 99 ILE A CA 1
ATOM 856 C C . ILE A 1 99 ? -18.798 2.740 26.022 1.00 86.38 99 ILE A C 1
ATOM 858 O O . ILE A 1 99 ? -19.361 3.589 26.716 1.00 86.38 99 ILE A O 1
ATOM 862 N N . GLY A 1 100 ? -19.513 1.886 25.285 1.00 81.31 100 GLY A N 1
ATOM 863 C CA . GLY A 1 100 ? -20.973 1.908 25.181 1.00 81.31 100 GLY A CA 1
ATOM 864 C C . GLY A 1 100 ? -21.508 2.911 24.146 1.00 81.31 100 GLY A C 1
ATOM 865 O O . GLY A 1 100 ? -20.764 3.565 23.422 1.00 81.31 100 GLY A O 1
ATOM 866 N N . ARG A 1 101 ? -22.843 3.033 24.052 1.00 69.69 101 ARG A N 1
ATOM 867 C CA . ARG A 1 101 ? -23.554 3.730 22.950 1.00 69.69 101 ARG A CA 1
ATOM 868 C C . ARG A 1 101 ? -23.249 5.227 22.787 1.00 69.69 101 ARG A C 1
ATOM 870 O O . ARG A 1 101 ? -23.484 5.755 21.706 1.00 69.69 101 ARG A O 1
ATOM 877 N N . ILE A 1 102 ? -22.802 5.906 23.843 1.00 69.69 102 ILE A N 1
ATOM 878 C CA . ILE A 1 102 ? -22.699 7.379 23.892 1.00 69.69 102 ILE A CA 1
ATOM 879 C C . ILE A 1 102 ? -21.246 7.851 23.750 1.00 69.69 102 ILE A C 1
ATOM 881 O O . ILE A 1 102 ? -20.997 8.988 23.350 1.00 69.69 102 ILE A O 1
ATOM 885 N N . GLY A 1 103 ? -20.271 6.991 24.044 1.00 74.75 103 GLY A N 1
ATOM 886 C CA . GLY A 1 103 ? -18.876 7.399 24.019 1.00 74.75 103 GLY A CA 1
ATOM 887 C C . GLY A 1 103 ? -18.277 7.420 22.619 1.00 74.75 103 GLY A C 1
ATOM 888 O O . GLY A 1 103 ? -18.470 6.514 21.808 1.00 74.75 103 GLY A O 1
ATOM 889 N N . GLN A 1 104 ? -17.524 8.483 22.352 1.00 80.81 104 GLN A N 1
ATOM 890 C CA . GLN A 1 104 ? -16.725 8.630 21.143 1.00 80.81 104 GLN A CA 1
ATOM 891 C C . GLN A 1 104 ? -15.309 8.114 21.390 1.00 80.81 104 GLN A C 1
ATOM 893 O O . GLN A 1 104 ? -14.777 8.229 22.492 1.00 80.81 104 GLN A O 1
ATOM 898 N N . ILE A 1 105 ? -14.693 7.567 20.346 1.00 87.50 105 ILE A N 1
ATOM 899 C CA . ILE A 1 105 ? -13.297 7.128 20.398 1.00 87.50 105 ILE A CA 1
ATOM 900 C C . ILE A 1 105 ? -12.408 8.369 20.459 1.00 87.50 105 ILE A C 1
ATOM 902 O O . ILE A 1 105 ? -12.517 9.251 19.603 1.00 87.50 105 ILE A O 1
ATOM 906 N N . SER A 1 106 ? -11.524 8.430 21.453 1.00 90.69 106 SER A N 1
ATOM 907 C CA . SER A 1 106 ? -10.596 9.546 21.599 1.00 90.69 106 SER A CA 1
ATOM 908 C C . SER A 1 106 ? -9.441 9.447 20.600 1.00 90.69 106 SER A C 1
ATOM 910 O O . SER A 1 106 ? -9.043 8.364 20.166 1.00 90.69 106 SER A O 1
ATOM 912 N N . SER A 1 107 ? -8.832 10.592 20.287 1.00 90.88 107 SER A N 1
ATOM 913 C CA . SER A 1 107 ? -7.553 10.641 19.567 1.00 90.88 107 SER A CA 1
ATOM 914 C C . SER A 1 107 ? -6.469 9.820 20.284 1.00 90.88 107 SER A C 1
ATOM 916 O O . SER A 1 107 ? -5.682 9.133 19.634 1.00 90.88 107 SER A O 1
ATOM 918 N N . SER A 1 108 ? -6.491 9.807 21.625 1.00 91.62 108 SER A N 1
ATOM 919 C CA . SER A 1 108 ? -5.579 8.991 22.436 1.00 91.62 108 SER A CA 1
ATOM 920 C C . SER A 1 108 ? -5.739 7.496 22.136 1.00 91.62 108 SER A C 1
ATOM 922 O O . SER A 1 108 ? -4.757 6.805 21.873 1.00 91.62 108 SER A O 1
ATOM 924 N N . ASP A 1 109 ? -6.977 7.003 22.056 1.00 91.31 109 ASP A N 1
ATOM 925 C CA . ASP A 1 109 ? -7.245 5.593 21.760 1.00 91.31 109 ASP A CA 1
ATOM 926 C C . ASP A 1 109 ? -6.762 5.209 20.361 1.00 91.31 109 ASP A C 1
ATOM 928 O O . ASP A 1 109 ? -6.145 4.160 20.175 1.00 91.31 109 ASP A O 1
ATOM 932 N N . LEU A 1 110 ? -6.998 6.074 19.370 1.00 94.12 110 LEU A N 1
ATOM 933 C CA . LEU A 1 110 ? -6.502 5.843 18.015 1.00 94.12 110 LEU A CA 1
ATOM 934 C C . LEU A 1 110 ? -4.973 5.874 17.952 1.00 94.12 110 LEU A C 1
ATOM 936 O O . LEU A 1 110 ? -4.398 5.119 17.173 1.00 94.12 110 LEU A O 1
ATOM 940 N N . SER A 1 111 ? -4.309 6.700 18.763 1.00 95.94 111 SER A N 1
ATOM 941 C CA . SER A 1 111 ? -2.843 6.754 18.809 1.00 95.94 111 SER A CA 1
ATOM 942 C C . SER A 1 111 ? -2.224 5.428 19.269 1.00 95.94 111 SER A C 1
ATOM 944 O O . SER A 1 111 ? -1.229 4.991 18.689 1.00 95.94 111 SER A O 1
ATOM 946 N N . ILE A 1 112 ? -2.863 4.744 20.227 1.00 95.06 112 ILE A N 1
ATOM 947 C CA . ILE A 1 112 ? -2.467 3.404 20.683 1.00 95.06 112 ILE A CA 1
ATOM 948 C C . ILE A 1 112 ? -2.571 2.414 19.521 1.00 95.06 112 ILE A C 1
ATOM 950 O O . ILE A 1 112 ? -1.595 1.737 19.209 1.00 95.06 112 ILE A O 1
ATOM 954 N N . PHE A 1 113 ? -3.712 2.402 18.822 1.00 96.50 113 PHE A N 1
ATOM 955 C CA . PHE A 1 113 ? -3.901 1.558 17.640 1.00 96.50 113 PHE A CA 1
ATOM 956 C C . PHE A 1 113 ? -2.831 1.809 16.571 1.00 96.50 113 PHE A C 1
ATOM 958 O O . PHE A 1 113 ? -2.259 0.859 16.037 1.00 96.50 113 PHE A O 1
ATOM 965 N N . TYR A 1 114 ? -2.553 3.077 16.250 1.00 96.69 114 TYR A N 1
ATOM 966 C CA . TYR A 1 114 ? -1.550 3.418 15.243 1.00 96.69 114 TYR A CA 1
ATOM 967 C C . TYR A 1 114 ? -0.177 2.877 15.621 1.00 96.69 114 TYR A C 1
ATOM 969 O O . TYR A 1 114 ? 0.485 2.278 14.776 1.00 96.69 114 TYR A O 1
ATOM 977 N N . LYS A 1 115 ? 0.230 3.049 16.881 1.00 96.88 115 LYS A N 1
ATOM 978 C CA . LYS A 1 115 ? 1.505 2.535 17.373 1.00 96.88 115 LYS A CA 1
ATOM 979 C C . LYS A 1 115 ? 1.576 1.012 17.255 1.00 96.88 115 LYS A C 1
ATOM 981 O O . LYS A 1 115 ? 2.482 0.503 16.610 1.00 96.88 115 LYS A O 1
ATOM 986 N N . GLU A 1 116 ? 0.590 0.297 17.791 1.00 96.94 116 GLU A N 1
ATOM 987 C CA . GLU A 1 116 ? 0.553 -1.172 17.754 1.00 96.94 116 GLU A CA 1
ATOM 988 C C . GLU A 1 116 ? 0.559 -1.721 16.322 1.00 96.94 116 GLU A C 1
ATOM 990 O O . GLU A 1 116 ? 1.262 -2.686 16.012 1.00 96.94 116 GLU A O 1
ATOM 995 N N . PHE A 1 117 ? -0.200 -1.093 15.421 1.00 97.56 117 PHE A N 1
ATOM 996 C CA . PHE A 1 117 ? -0.227 -1.487 14.020 1.00 97.56 117 PHE A CA 1
ATOM 997 C C . PHE A 1 117 ? 1.138 -1.279 13.355 1.00 97.56 117 PHE A C 1
ATOM 999 O O . PHE A 1 117 ? 1.641 -2.205 12.714 1.00 97.56 117 PHE A O 1
ATOM 1006 N N . LEU A 1 118 ? 1.748 -0.101 13.526 1.00 96.12 118 LEU A N 1
ATOM 1007 C CA . LEU A 1 118 ? 3.057 0.213 12.952 1.00 96.12 118 LEU A CA 1
ATOM 1008 C C . LEU A 1 118 ? 4.149 -0.708 13.497 1.00 96.12 118 LEU A C 1
ATOM 1010 O O . LEU A 1 118 ? 4.933 -1.227 12.705 1.00 96.12 118 LEU A O 1
ATOM 1014 N N . ASP A 1 119 ? 4.146 -0.983 14.801 1.00 97.44 119 ASP A N 1
ATOM 1015 C CA . ASP A 1 119 ? 5.079 -1.919 15.432 1.00 97.44 119 ASP A CA 1
ATOM 1016 C C . ASP A 1 119 ? 4.912 -3.330 14.839 1.00 97.44 119 ASP A C 1
ATOM 1018 O O . ASP A 1 119 ? 5.893 -3.970 14.453 1.00 97.44 119 ASP A O 1
ATOM 1022 N N . SER A 1 120 ? 3.668 -3.794 14.651 1.00 97.06 120 SER A N 1
ATOM 1023 C CA . SER A 1 120 ? 3.391 -5.109 14.052 1.00 97.06 120 SER A CA 1
ATOM 1024 C C . SER A 1 120 ? 3.817 -5.216 12.582 1.00 97.06 120 SER A C 1
ATOM 1026 O O . SER A 1 120 ? 4.212 -6.286 12.120 1.00 97.06 120 SER A O 1
ATOM 1028 N N . GLN A 1 121 ? 3.728 -4.114 11.831 1.00 97.00 121 GLN A N 1
ATOM 1029 C CA . GLN A 1 121 ? 4.069 -4.065 10.408 1.00 97.00 121 GLN A CA 1
ATOM 1030 C C . GLN A 1 121 ? 5.502 -3.587 10.156 1.00 97.00 121 GLN A C 1
ATOM 1032 O O . GLN A 1 121 ? 5.925 -3.532 8.999 1.00 97.00 121 GLN A O 1
ATOM 1037 N N . HIS A 1 122 ? 6.267 -3.286 11.208 1.00 95.56 122 HIS A N 1
ATOM 1038 C CA . HIS A 1 122 ? 7.589 -2.680 11.109 1.00 95.56 122 HIS A CA 1
ATOM 1039 C C . HIS A 1 122 ? 8.531 -3.496 10.219 1.00 95.56 122 HIS A C 1
ATOM 1041 O O . HIS A 1 122 ? 9.102 -2.965 9.272 1.00 95.56 122 HIS A O 1
ATOM 1047 N N . ALA A 1 123 ? 8.639 -4.810 10.445 1.00 95.81 123 ALA A N 1
ATOM 1048 C CA . ALA A 1 123 ? 9.504 -5.678 9.643 1.00 95.81 123 ALA A CA 1
ATOM 1049 C C . ALA A 1 123 ? 9.131 -5.677 8.148 1.00 95.81 123 ALA A C 1
ATOM 1051 O O . ALA A 1 123 ? 10.011 -5.654 7.289 1.00 95.81 123 ALA A O 1
ATOM 1052 N N . ASN A 1 124 ? 7.831 -5.651 7.842 1.00 94.88 124 ASN A N 1
ATOM 1053 C CA . ASN A 1 124 ? 7.318 -5.635 6.474 1.00 94.88 124 ASN A CA 1
ATOM 1054 C C . ASN A 1 124 ? 7.634 -4.299 5.773 1.00 94.88 124 ASN A C 1
ATOM 1056 O O . ASN A 1 124 ? 8.122 -4.281 4.645 1.00 94.88 124 ASN A O 1
ATOM 1060 N N . LEU A 1 125 ? 7.447 -3.177 6.477 1.00 94.44 125 LEU A N 1
ATOM 1061 C CA . LEU A 1 125 ? 7.803 -1.841 5.986 1.00 94.44 125 LEU A CA 1
ATOM 1062 C C . LEU A 1 125 ? 9.318 -1.681 5.795 1.00 94.44 125 LEU A C 1
ATOM 1064 O O . LEU A 1 125 ? 9.761 -1.115 4.798 1.00 94.44 125 LEU A O 1
ATOM 1068 N N . MET A 1 126 ? 10.128 -2.228 6.706 1.00 93.88 126 MET A N 1
ATOM 1069 C CA . MET A 1 126 ? 11.586 -2.231 6.562 1.00 93.88 126 MET A CA 1
ATOM 1070 C C . MET A 1 126 ? 12.039 -3.060 5.357 1.00 93.88 126 MET A C 1
ATOM 1072 O O . MET A 1 126 ? 12.945 -2.640 4.640 1.00 93.88 126 MET A O 1
ATOM 1076 N N . ALA A 1 127 ? 11.418 -4.218 5.109 1.00 93.06 127 ALA A N 1
ATOM 1077 C CA . ALA A 1 127 ? 11.707 -5.032 3.930 1.00 93.06 127 ALA A CA 1
ATOM 1078 C C . ALA A 1 127 ? 11.358 -4.290 2.631 1.00 93.06 127 ALA A C 1
ATOM 1080 O O . ALA A 1 127 ? 12.179 -4.250 1.716 1.00 93.06 127 ALA A O 1
ATOM 1081 N N . TYR A 1 128 ? 10.193 -3.640 2.582 1.00 93.00 128 TYR A N 1
ATOM 1082 C CA . TYR A 1 128 ? 9.786 -2.790 1.461 1.00 93.00 128 TYR A CA 1
ATOM 1083 C C . TYR A 1 128 ? 10.798 -1.663 1.194 1.00 93.00 128 TYR A C 1
ATOM 1085 O O . TYR A 1 128 ? 11.261 -1.508 0.065 1.00 93.00 128 TYR A O 1
ATOM 1093 N N . ASN A 1 129 ? 11.220 -0.934 2.233 1.00 90.50 129 ASN A N 1
ATOM 1094 C CA . ASN A 1 129 ? 12.196 0.149 2.088 1.00 90.50 129 ASN A CA 1
ATOM 1095 C C . ASN A 1 129 ? 13.559 -0.355 1.596 1.00 90.50 129 ASN A C 1
ATOM 1097 O O . ASN A 1 129 ? 14.157 0.262 0.719 1.00 90.50 129 ASN A O 1
ATOM 1101 N N . LYS A 1 130 ? 14.041 -1.492 2.115 1.00 88.56 130 LYS A N 1
ATOM 1102 C CA . LYS A 1 130 ? 15.306 -2.096 1.665 1.00 88.56 130 LYS A CA 1
ATOM 1103 C C . LYS A 1 130 ? 15.266 -2.475 0.187 1.00 88.56 130 LYS A C 1
ATOM 1105 O O . LYS A 1 130 ? 16.232 -2.227 -0.526 1.00 88.56 130 LYS A O 1
ATOM 1110 N N . LEU A 1 131 ? 14.163 -3.069 -0.267 1.00 83.12 131 LEU A N 1
ATOM 1111 C CA . LEU A 1 131 ? 13.999 -3.443 -1.671 1.00 83.12 131 LEU A CA 1
ATOM 1112 C C . LEU A 1 131 ? 13.968 -2.212 -2.581 1.00 83.12 131 LEU A C 1
ATOM 1114 O O . LEU A 1 131 ? 14.628 -2.226 -3.612 1.00 83.12 131 LEU A O 1
ATOM 1118 N N . ASN A 1 132 ? 13.300 -1.132 -2.170 1.00 76.12 132 ASN A N 1
ATOM 1119 C CA . ASN A 1 132 ? 13.305 0.120 -2.929 1.00 76.12 132 ASN A CA 1
ATOM 1120 C C . ASN A 1 132 ? 14.703 0.733 -3.056 1.00 76.12 132 ASN A C 1
ATOM 1122 O O . ASN A 1 132 ? 15.119 1.054 -4.162 1.00 76.12 132 ASN A O 1
ATOM 1126 N N . VAL A 1 133 ? 15.450 0.833 -1.951 1.00 68.06 133 VAL A N 1
ATOM 1127 C CA . VAL A 1 133 ? 16.813 1.398 -1.964 1.00 68.06 133 VAL A CA 1
ATOM 1128 C C . VAL A 1 133 ? 17.752 0.563 -2.839 1.00 68.06 133 VAL A C 1
ATOM 1130 O O . VAL A 1 133 ? 18.556 1.102 -3.592 1.00 68.06 133 VAL A O 1
ATOM 1133 N N . ASN A 1 134 ? 17.640 -0.765 -2.791 1.00 63.88 134 ASN A N 1
ATOM 1134 C CA . ASN A 1 134 ? 18.473 -1.635 -3.621 1.00 63.88 134 ASN A CA 1
ATOM 1135 C C . ASN A 1 134 ? 18.136 -1.535 -5.118 1.00 63.88 134 ASN A C 1
ATOM 1137 O O . ASN A 1 134 ? 19.021 -1.736 -5.941 1.00 63.88 134 ASN A O 1
ATOM 1141 N N . LEU A 1 135 ? 16.888 -1.220 -5.479 1.00 58.56 135 LEU A N 1
ATOM 1142 C CA . LEU A 1 135 ? 16.482 -1.024 -6.875 1.00 58.56 135 LEU A CA 1
ATOM 1143 C C . LEU A 1 135 ? 16.940 0.326 -7.441 1.00 58.56 135 LEU A C 1
ATOM 1145 O O . LEU A 1 135 ? 17.154 0.426 -8.646 1.00 58.56 135 LEU A O 1
ATOM 1149 N N . GLU A 1 136 ? 17.138 1.340 -6.600 1.00 57.50 136 GLU A N 1
ATOM 1150 C CA . GLU A 1 136 ? 17.769 2.600 -7.013 1.00 57.50 136 GLU A CA 1
ATOM 1151 C C . GLU A 1 136 ? 19.263 2.391 -7.315 1.00 57.50 136 GLU A C 1
ATOM 1153 O O . GLU A 1 136 ? 19.733 2.815 -8.363 1.00 57.50 136 GLU A O 1
ATOM 1158 N N . ASN A 1 137 ? 19.970 1.616 -6.484 1.00 53.94 137 ASN A N 1
ATOM 1159 C CA . ASN A 1 137 ? 21.417 1.378 -6.620 1.00 53.94 137 ASN A CA 1
ATOM 1160 C C . ASN A 1 137 ? 21.819 0.354 -7.705 1.00 53.94 137 ASN A C 1
ATOM 1162 O O . ASN A 1 137 ? 23.002 0.192 -7.979 1.00 53.94 137 ASN A O 1
ATOM 1166 N N . LEU A 1 138 ? 20.871 -0.391 -8.286 1.00 50.25 138 LEU A N 1
ATOM 1167 C CA . LEU A 1 138 ? 21.130 -1.339 -9.387 1.00 50.25 138 LEU A CA 1
ATOM 1168 C C . LEU A 1 138 ? 21.021 -0.692 -10.778 1.00 50.25 138 LEU A C 1
ATOM 1170 O O . LEU A 1 138 ? 21.245 -1.368 -11.782 1.00 50.25 138 LEU A O 1
ATOM 1174 N N . ASN A 1 139 ? 20.636 0.584 -10.832 1.00 46.66 139 ASN A N 1
ATOM 1175 C CA . ASN A 1 139 ? 20.483 1.360 -12.062 1.00 46.66 139 ASN A CA 1
ATOM 1176 C C . ASN A 1 139 ? 21.612 2.394 -12.274 1.00 46.66 139 ASN A C 1
ATOM 1178 O O . ASN A 1 139 ? 21.515 3.165 -13.230 1.00 46.66 139 ASN A O 1
ATOM 1182 N N . ASP A 1 140 ? 22.646 2.381 -11.422 1.00 38.88 140 ASP A N 1
ATOM 1183 C CA . ASP A 1 140 ? 23.884 3.172 -11.541 1.00 38.88 140 ASP A CA 1
ATOM 1184 C C . ASP A 1 140 ? 25.047 2.344 -12.120 1.00 38.88 140 ASP A C 1
ATOM 1186 O O . ASP A 1 140 ? 25.173 1.146 -11.764 1.00 38.88 140 ASP A O 1
#

Foldseek 3Di:
DDDPPPDPPDDQPAWDFAQQDPQLRHTATARDDDPVDPPPPPPVPASQGDDDVPDDPVSVVVRVVVSVVRVVSSVLSSVLRVVVVVLVVVQLVVVCVVVDDPDDDDPVSVVVSVVVSCVVCVVVVVVVVVVVVVVVVVVD